Protein AF-A0A6B3GDB7-F1 (afdb_monomer)

Sequence (68 aa):
RSNDTEYAFRASTEYAYLTGDQTQDGVLVLEPAGDTGHEATLYLLPRSNRENGEFWLDGQGELWVGRR

Mean predicted aligned error: 4.02 Å

Secondary structure (DSSP, 8-state):
-BTTBPPPP---HHHHHHH----SS-EEEEEE-GGG-EEEEEE---S--SSSSTTTTSTTSHHHH---

Solvent-accessible surface area (backbone atoms only — not comparable to full-atom values): 4480 Å² total; per-residue (Å²): 102,58,93,93,40,67,70,85,87,73,52,56,68,70,54,30,70,75,68,70,53,67,66,75,81,59,45,82,44,70,47,78,49,70,97,82,45,60,50,78,46,77,48,64,72,75,74,63,47,82,88,80,40,46,24,70,75,40,93,74,11,45,74,75,70,42,85,123

Foldseek 3Di:
DPDLDDPPAADDPVCCVVPVDGAPPKDWDFPQPPPVGTDIDIDDDPAQDPPPCQQPPDPRHCVNVNTD

Nearest PDB structures (foldseek):
  6h9b-assembly1_E  TM=4.551E-01  e=3.729E+00  Rattus norvegicus
  8fqc-assembly1_H1  TM=5.835E-01  e=9.629E+00  Agrobacterium phage Milano
  4jdo-assembly1_A  TM=4.774E-01  e=7.343E+00  Chlamydia trachomatis
  8i13-assembly1_A  TM=2.831E-01  e=9.629E+00  Saccharomyces cerevisiae

Structure (mmCIF, N/CA/C/O backbone):
data_AF-A0A6B3GDB7-F1
#
_entry.id   AF-A0A6B3GDB7-F1
#
loop_
_atom_site.group_PDB
_atom_site.id
_atom_site.type_symbol
_atom_site.label_atom_id
_atom_site.label_alt_id
_atom_site.label_comp_id
_atom_site.label_asym_id
_atom_site.label_entity_id
_atom_site.label_seq_id
_atom_site.pdbx_PDB_ins_code
_atom_site.Cartn_x
_atom_site.Cartn_y
_atom_site.Cartn_z
_atom_site.occupancy
_atom_site.B_iso_or_equiv
_atom_site.auth_seq_id
_atom_site.auth_comp_id
_atom_site.auth_asym_id
_atom_site.auth_atom_id
_atom_site.pdbx_PDB_model_num
ATOM 1 N N . ARG A 1 1 ? 20.653 -7.922 2.470 1.00 73.12 1 ARG A N 1
ATOM 2 C CA . ARG A 1 1 ? 21.082 -6.785 3.322 1.00 73.12 1 ARG A CA 1
ATOM 3 C C . ARG A 1 1 ? 22.595 -6.625 3.294 1.00 73.12 1 ARG A C 1
ATOM 5 O O . ARG A 1 1 ? 23.286 -6.988 4.242 1.00 73.12 1 ARG A O 1
ATOM 12 N N . SER A 1 2 ? 23.104 -6.095 2.193 1.00 90.69 2 SER A N 1
ATOM 13 C CA . SER A 1 2 ? 24.474 -5.601 2.049 1.00 90.69 2 SER A CA 1
ATOM 14 C C . SER A 1 2 ? 24.481 -4.632 0.874 1.00 90.69 2 SER A C 1
ATOM 16 O O . SER A 1 2 ? 23.990 -4.990 -0.195 1.00 90.69 2 SER A O 1
ATOM 18 N N . ASN A 1 3 ? 25.002 -3.424 1.080 1.00 90.06 3 ASN A N 1
ATOM 19 C CA . ASN A 1 3 ? 24.949 -2.342 0.096 1.00 90.06 3 ASN A CA 1
ATOM 20 C C . ASN A 1 3 ? 23.508 -2.076 -0.384 1.00 90.06 3 ASN A C 1
ATOM 22 O O . ASN A 1 3 ? 22.653 -1.747 0.427 1.00 90.06 3 ASN A O 1
ATOM 26 N N . ASP A 1 4 ? 23.257 -2.247 -1.674 1.00 86.69 4 ASP A N 1
ATOM 27 C CA . ASP A 1 4 ? 22.001 -2.061 -2.401 1.00 86.69 4 ASP A CA 1
ATOM 28 C C . ASP A 1 4 ? 21.064 -3.282 -2.360 1.00 86.69 4 ASP A C 1
ATOM 30 O O . ASP A 1 4 ? 19.987 -3.267 -2.950 1.00 86.69 4 ASP A O 1
ATOM 34 N N . THR A 1 5 ? 21.447 -4.354 -1.661 1.00 85.06 5 THR A N 1
ATOM 35 C CA . THR A 1 5 ? 20.602 -5.546 -1.523 1.00 85.06 5 THR A CA 1
ATOM 36 C C . THR A 1 5 ? 19.807 -5.505 -0.228 1.00 85.06 5 THR A C 1
ATOM 38 O O . THR A 1 5 ? 20.381 -5.599 0.859 1.00 85.06 5 THR A O 1
ATOM 41 N N . GLU A 1 6 ? 18.482 -5.475 -0.318 1.00 87.38 6 GLU A N 1
ATOM 42 C CA . GLU A 1 6 ? 17.587 -5.625 0.832 1.00 87.38 6 GLU A CA 1
ATOM 43 C C . GLU A 1 6 ? 17.109 -7.074 1.001 1.00 87.38 6 GLU A C 1
ATOM 45 O O . GLU A 1 6 ? 17.381 -7.946 0.174 1.00 87.38 6 GLU A O 1
ATOM 50 N N . TYR A 1 7 ? 16.476 -7.378 2.134 1.00 89.44 7 TYR A N 1
ATOM 51 C CA . TYR A 1 7 ? 15.680 -8.605 2.230 1.00 89.44 7 TYR A CA 1
ATOM 52 C C . TYR A 1 7 ? 14.376 -8.443 1.446 1.00 89.44 7 TYR A C 1
ATOM 54 O O . TYR A 1 7 ? 13.944 -7.322 1.189 1.00 89.44 7 TYR A O 1
ATOM 62 N N . ALA A 1 8 ? 13.734 -9.563 1.105 1.00 87.75 8 ALA A N 1
ATOM 63 C CA . ALA A 1 8 ? 12.392 -9.522 0.539 1.00 87.75 8 ALA A CA 1
ATOM 64 C C . ALA A 1 8 ? 11.451 -8.763 1.484 1.00 87.75 8 ALA A C 1
ATOM 66 O O . ALA A 1 8 ? 11.470 -8.988 2.700 1.00 87.75 8 ALA A O 1
ATOM 67 N N . PHE A 1 9 ? 10.648 -7.863 0.920 1.00 90.88 9 PHE A N 1
ATOM 68 C CA . PHE A 1 9 ? 9.706 -7.090 1.706 1.00 90.88 9 PHE A CA 1
ATOM 69 C C . PHE A 1 9 ? 8.681 -7.984 2.397 1.00 90.88 9 PHE A C 1
ATOM 71 O O . PHE A 1 9 ? 8.198 -8.972 1.843 1.00 90.88 9 PHE A O 1
ATOM 78 N N . ARG A 1 10 ? 8.325 -7.594 3.619 1.00 94.25 10 ARG A N 1
ATOM 79 C CA . ARG A 1 10 ? 7.233 -8.184 4.378 1.00 94.25 10 ARG A CA 1
ATOM 80 C C . ARG A 1 10 ? 6.521 -7.069 5.126 1.00 94.25 10 ARG A C 1
ATOM 82 O O . ARG A 1 10 ? 7.122 -6.438 5.995 1.00 94.25 10 ARG A O 1
ATOM 89 N N . ALA A 1 11 ? 5.251 -6.854 4.802 1.00 96.06 11 ALA A N 1
ATOM 90 C CA . ALA A 1 11 ? 4.431 -5.830 5.438 1.00 96.06 11 ALA A CA 1
ATOM 91 C C . ALA A 1 11 ? 4.320 -6.040 6.954 1.00 96.06 11 ALA A C 1
ATOM 93 O O . ALA A 1 11 ? 4.414 -7.167 7.455 1.00 96.06 11 ALA A O 1
ATOM 94 N N . SER A 1 12 ? 4.115 -4.954 7.702 1.00 97.94 12 SER A N 1
ATOM 95 C CA . SER A 1 12 ? 3.932 -5.070 9.147 1.00 97.94 12 SER A CA 1
ATOM 96 C C . SER A 1 12 ? 2.699 -5.911 9.484 1.00 97.94 12 SER A C 1
ATOM 98 O O . SER A 1 12 ? 1.729 -5.933 8.727 1.00 97.94 12 SER A O 1
ATOM 100 N N . THR A 1 13 ? 2.733 -6.631 10.607 1.00 98.19 13 THR A N 1
ATOM 101 C CA . THR A 1 13 ? 1.681 -7.609 10.937 1.00 98.19 13 THR A CA 1
ATOM 102 C C . THR A 1 13 ? 0.341 -6.919 11.140 1.00 98.19 13 THR A C 1
ATOM 104 O O . THR A 1 13 ? -0.665 -7.361 10.603 1.00 98.19 13 THR A O 1
ATOM 107 N N . GLU A 1 14 ? 0.334 -5.833 11.901 1.00 97.94 14 GLU A N 1
ATOM 108 C CA . GLU A 1 14 ? -0.840 -5.022 12.198 1.00 97.94 14 GLU A CA 1
ATOM 109 C C . GLU A 1 14 ? -1.399 -4.344 10.947 1.00 97.94 14 GLU A C 1
ATOM 111 O O . GLU A 1 14 ? -2.611 -4.328 10.761 1.00 97.94 14 GLU A O 1
ATOM 116 N N . TYR A 1 15 ? -0.528 -3.871 10.051 1.00 97.88 15 TYR A N 1
ATOM 117 C CA . TYR A 1 15 ? -0.944 -3.318 8.765 1.00 97.88 15 TYR A CA 1
ATOM 118 C C . TYR A 1 15 ? -1.630 -4.393 7.922 1.00 97.88 15 TYR A C 1
ATOM 120 O O . TYR A 1 15 ? -2.800 -4.248 7.587 1.00 97.88 15 TYR A O 1
ATOM 128 N N . ALA A 1 16 ? -0.948 -5.516 7.678 1.0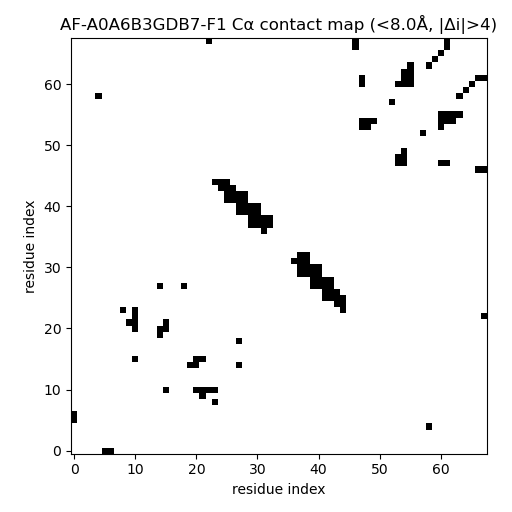0 97.81 16 ALA A N 1
ATOM 129 C CA . ALA A 1 16 ? -1.483 -6.614 6.878 1.00 97.81 16 ALA A CA 1
ATOM 130 C C . ALA A 1 16 ? -2.757 -7.220 7.492 1.00 97.81 16 ALA A C 1
ATOM 132 O O . ALA A 1 16 ? -3.633 -7.676 6.763 1.00 97.81 16 ALA A O 1
ATOM 133 N N . TYR A 1 17 ? -2.889 -7.210 8.821 1.00 97.94 17 TYR A N 1
ATOM 134 C CA . TYR A 1 17 ? -4.107 -7.635 9.509 1.00 97.94 17 TYR A CA 1
ATOM 135 C C . TYR A 1 17 ? -5.291 -6.698 9.236 1.00 97.94 17 TYR A C 1
ATOM 137 O O . TYR A 1 17 ? -6.410 -7.170 9.049 1.00 97.94 17 TYR A O 1
ATOM 145 N N . LEU A 1 18 ? -5.059 -5.383 9.214 1.00 97.94 18 LEU A N 1
ATOM 146 C CA . LEU A 1 18 ? -6.113 -4.381 9.044 1.00 97.94 18 LEU A CA 1
ATOM 147 C C . LEU A 1 18 ? -6.472 -4.116 7.578 1.00 97.94 18 LEU A C 1
ATOM 149 O O . LEU A 1 18 ? -7.625 -3.805 7.288 1.00 97.94 18 LEU A O 1
ATOM 153 N N . THR A 1 19 ? -5.510 -4.214 6.661 1.00 97.31 19 THR A N 1
ATOM 154 C CA . THR A 1 19 ? -5.697 -3.846 5.248 1.00 97.31 19 THR A CA 1
ATOM 155 C C . THR A 1 19 ? -5.749 -5.049 4.314 1.00 97.31 19 THR A C 1
ATOM 157 O O . THR A 1 19 ? -6.313 -4.949 3.228 1.00 97.31 19 THR A O 1
ATOM 160 N N . GLY A 1 20 ? -5.134 -6.175 4.694 1.00 96.44 20 GLY A N 1
ATOM 161 C CA . GLY A 1 20 ? -4.833 -7.279 3.779 1.00 96.44 20 GLY A CA 1
ATOM 162 C C . GLY A 1 20 ? -3.768 -6.946 2.725 1.00 96.44 20 GLY A C 1
ATOM 163 O O . GLY A 1 20 ? -3.354 -7.841 1.988 1.00 96.44 20 GLY A O 1
ATOM 164 N N . ASP A 1 21 ? -3.310 -5.695 2.663 1.00 94.44 21 ASP A N 1
ATOM 165 C CA . ASP A 1 21 ? -2.306 -5.247 1.712 1.00 94.44 21 ASP A CA 1
ATOM 166 C C . ASP A 1 21 ? -0.903 -5.685 2.146 1.00 94.44 21 ASP A C 1
ATOM 168 O O . ASP A 1 21 ? -0.557 -5.713 3.332 1.00 94.44 21 ASP A O 1
ATOM 172 N N . GLN A 1 22 ? -0.098 -6.058 1.157 1.00 93.12 22 GLN A N 1
ATOM 173 C CA . GLN A 1 22 ? 1.279 -6.511 1.346 1.00 93.12 22 GLN A CA 1
ATOM 174 C C . GLN A 1 22 ? 2.260 -5.735 0.464 1.00 93.12 22 GLN A C 1
ATOM 176 O O . GLN A 1 22 ? 3.416 -6.144 0.339 1.00 93.12 22 GLN A O 1
ATOM 181 N N . THR A 1 23 ? 1.811 -4.637 -0.147 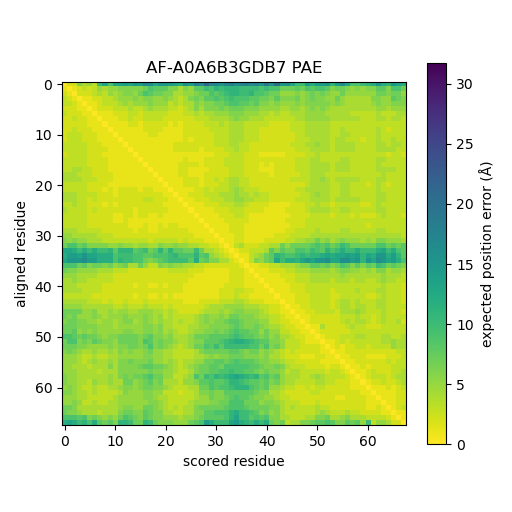1.00 91.25 23 THR A N 1
ATOM 182 C CA . THR A 1 23 ? 2.656 -3.766 -0.962 1.00 91.25 23 THR A CA 1
ATOM 183 C C . THR A 1 23 ? 3.468 -2.812 -0.087 1.00 91.25 23 THR A C 1
ATOM 185 O O . THR A 1 23 ? 3.218 -2.643 1.109 1.00 91.25 23 THR A O 1
ATOM 188 N N . GLN A 1 24 ? 4.517 -2.242 -0.672 1.00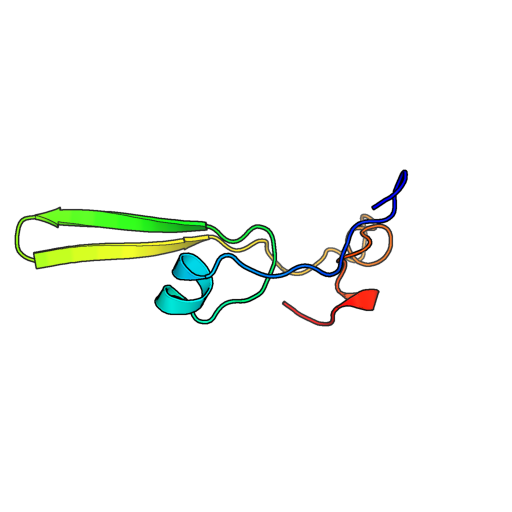 91.06 24 GLN A N 1
ATOM 189 C CA . GLN A 1 24 ? 5.366 -1.268 0.003 1.00 91.06 24 GLN A CA 1
ATOM 190 C C . GLN A 1 24 ? 4.751 0.129 -0.016 1.00 91.06 24 GLN A C 1
ATOM 192 O O . GLN A 1 24 ? 3.893 0.433 -0.842 1.00 91.06 24 GLN A O 1
ATOM 197 N N . ASP A 1 25 ? 5.229 0.981 0.891 1.00 92.81 25 ASP A N 1
ATOM 198 C CA . ASP A 1 25 ? 4.902 2.411 0.946 1.00 92.81 25 ASP A CA 1
ATOM 199 C C . ASP A 1 25 ? 3.405 2.738 1.112 1.00 92.81 25 ASP A C 1
ATOM 201 O O . ASP A 1 25 ? 2.960 3.853 0.838 1.00 92.81 25 ASP A O 1
ATOM 205 N N . GLY A 1 26 ? 2.622 1.776 1.607 1.00 94.75 26 GLY A N 1
ATOM 206 C CA . GLY A 1 26 ? 1.229 1.966 1.990 1.00 94.75 26 GLY A CA 1
ATOM 207 C C . GLY A 1 26 ? 1.075 2.550 3.399 1.00 94.75 26 GLY A C 1
ATOM 208 O O . GLY A 1 26 ? 1.762 2.143 4.337 1.00 94.75 26 GLY A O 1
ATOM 209 N N . VAL A 1 27 ? 0.123 3.471 3.577 1.00 97.69 27 VAL A N 1
ATOM 210 C CA . VAL A 1 27 ? -0.212 4.077 4.877 1.00 97.69 27 VAL A CA 1
ATOM 211 C C . VAL A 1 27 ? -1.718 4.021 5.111 1.00 97.69 27 VAL A C 1
ATOM 213 O O . VAL A 1 27 ? -2.495 4.599 4.353 1.00 97.69 27 VAL A O 1
ATOM 216 N N . LEU A 1 28 ? -2.130 3.350 6.189 1.00 97.94 28 LEU A N 1
ATOM 217 C CA . LEU A 1 28 ? -3.504 3.384 6.692 1.00 97.94 28 LEU A CA 1
ATOM 218 C C . LEU A 1 28 ? -3.643 4.513 7.720 1.00 97.94 28 LEU A C 1
ATOM 220 O O . LEU A 1 28 ? -2.937 4.523 8.728 1.00 97.94 28 LEU A O 1
ATOM 224 N N . VAL A 1 29 ? -4.584 5.423 7.487 1.00 98.25 29 VAL A N 1
ATOM 225 C CA . VAL A 1 29 ? -4.981 6.477 8.427 1.00 98.25 29 VAL A CA 1
ATOM 226 C C . VAL A 1 29 ? -6.392 6.179 8.927 1.00 98.25 29 VAL A C 1
ATOM 228 O O . VAL A 1 29 ? -7.288 5.903 8.132 1.00 98.25 29 VAL A O 1
ATOM 231 N N . LEU A 1 30 ? -6.580 6.219 10.247 1.00 97.50 30 LEU A N 1
ATOM 232 C CA . LEU A 1 30 ? -7.870 6.039 10.914 1.00 97.50 30 LEU A CA 1
ATOM 233 C C . LEU A 1 30 ? -8.267 7.354 11.596 1.00 97.50 30 LEU A C 1
ATOM 235 O O . LEU A 1 30 ? -7.956 7.573 12.769 1.00 97.50 30 LEU A O 1
ATOM 239 N N . GLU A 1 31 ? -8.940 8.235 10.860 1.00 98.00 31 GLU A N 1
ATOM 240 C CA . GLU A 1 31 ? -9.406 9.527 11.372 1.00 98.00 31 GLU A CA 1
ATOM 241 C C . GLU A 1 31 ? -10.570 9.310 12.353 1.00 98.00 31 GLU A C 1
ATOM 243 O O . GLU A 1 31 ? -11.539 8.638 12.002 1.00 98.00 31 GLU A O 1
ATOM 248 N N . PRO A 1 32 ? -10.522 9.817 13.596 1.00 97.12 32 PRO A N 1
ATOM 249 C CA . PRO A 1 32 ? -11.621 9.645 14.545 1.00 97.12 32 PRO A CA 1
ATOM 250 C C . PRO A 1 32 ? -12.933 10.282 14.053 1.00 97.12 32 PRO A C 1
ATOM 252 O O . PRO A 1 32 ? -12.982 11.474 13.758 1.00 97.12 32 PRO A O 1
ATOM 255 N N . ALA A 1 33 ? -14.023 9.513 14.055 1.00 96.00 33 ALA A N 1
ATOM 256 C CA . ALA A 1 33 ? -15.368 9.934 13.650 1.00 96.00 33 ALA A CA 1
ATOM 257 C C . ALA A 1 33 ? -16.325 10.002 14.860 1.00 96.00 33 ALA A C 1
ATOM 259 O O . ALA A 1 33 ? -17.411 9.412 14.875 1.00 96.00 33 ALA A O 1
ATOM 260 N N . GLY A 1 34 ? -15.901 10.703 15.918 1.00 91.81 34 GLY A N 1
ATOM 261 C CA . GLY A 1 34 ? -16.634 10.784 17.188 1.00 91.81 34 GLY A CA 1
ATOM 262 C C . GLY A 1 34 ? -16.920 9.402 17.792 1.00 91.81 34 GLY A C 1
ATOM 263 O O . GLY A 1 34 ? -16.115 8.483 17.669 1.00 91.81 34 GLY A O 1
ATOM 264 N N . ASP A 1 35 ? -18.095 9.230 18.400 1.00 94.31 35 ASP A N 1
ATOM 265 C CA . ASP A 1 35 ? -18.487 7.967 19.053 1.00 94.31 35 ASP A CA 1
ATOM 266 C C . ASP A 1 35 ? -18.775 6.819 18.065 1.00 94.31 35 ASP A C 1
ATOM 268 O O . ASP A 1 35 ? -19.037 5.689 18.476 1.00 94.31 35 ASP A O 1
ATOM 272 N N . THR A 1 36 ? -18.752 7.091 16.755 1.00 91.38 36 THR A N 1
ATOM 273 C CA . THR A 1 36 ? -19.082 6.103 15.714 1.00 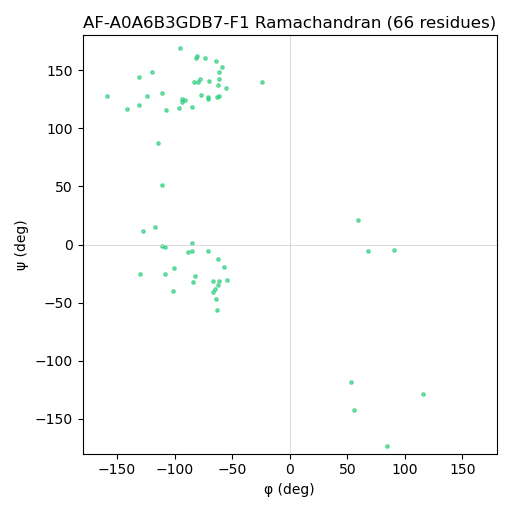91.38 36 THR A CA 1
ATOM 274 C C . THR A 1 36 ? -17.882 5.278 15.241 1.00 91.38 36 THR A C 1
ATOM 276 O O . THR A 1 36 ? -18.068 4.307 14.509 1.00 91.38 36 THR A O 1
ATOM 279 N N . GLY A 1 37 ? -16.666 5.612 15.691 1.00 95.56 37 GLY A N 1
ATOM 280 C CA . GLY A 1 37 ? -15.434 4.892 15.363 1.00 95.56 37 GLY A CA 1
ATOM 281 C C . GLY A 1 37 ? -14.448 5.743 14.565 1.00 95.56 37 GLY A C 1
ATOM 282 O O . GLY A 1 37 ? -14.116 6.851 14.983 1.00 95.56 37 GLY A O 1
ATOM 283 N N . HIS A 1 38 ? -13.960 5.216 13.437 1.00 97.56 38 HIS A N 1
ATOM 284 C CA . HIS A 1 38 ? -12.965 5.874 12.584 1.00 97.56 38 HIS A CA 1
ATOM 285 C C . HIS A 1 38 ? -13.379 5.876 11.108 1.00 97.56 38 HIS A C 1
ATOM 287 O O . HIS A 1 38 ? -13.921 4.888 10.611 1.00 97.56 38 HIS A O 1
ATOM 293 N 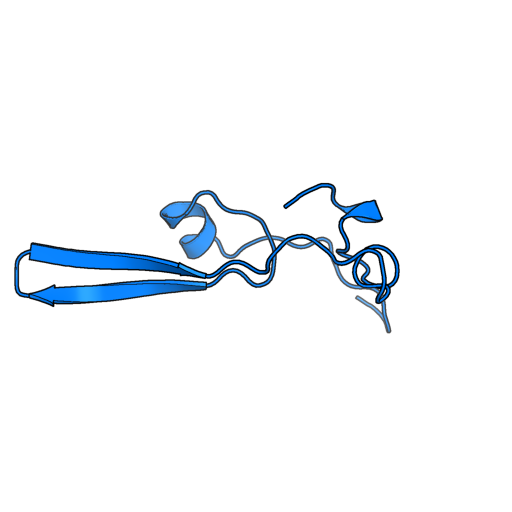N . GLU A 1 39 ? -13.048 6.949 10.394 1.00 97.38 39 GLU A N 1
ATOM 294 C CA . GLU A 1 39 ? -12.996 6.982 8.936 1.00 97.38 39 GLU A CA 1
ATOM 295 C C . GLU A 1 39 ? -11.627 6.466 8.471 1.00 97.38 39 GLU A C 1
ATOM 297 O O . GLU A 1 39 ? -10.579 7.015 8.814 1.00 97.38 39 GLU A O 1
ATOM 302 N N . ALA A 1 40 ? -11.630 5.369 7.713 1.00 97.31 40 ALA A N 1
ATOM 303 C CA . ALA A 1 40 ? -10.411 4.726 7.241 1.00 97.31 40 ALA A CA 1
ATOM 304 C C . ALA A 1 40 ? -10.025 5.232 5.847 1.00 97.31 40 ALA A C 1
ATOM 306 O O . ALA A 1 40 ? -10.806 5.114 4.903 1.00 97.31 40 ALA A O 1
ATOM 307 N N . THR A 1 41 ? -8.796 5.728 5.703 1.00 98.06 41 THR A N 1
ATOM 308 C CA . THR A 1 41 ? -8.210 6.118 4.414 1.00 98.06 41 THR A CA 1
ATOM 309 C C . THR A 1 41 ? -6.906 5.367 4.186 1.00 98.06 41 THR A C 1
ATOM 311 O O . THR A 1 41 ? -6.016 5.385 5.036 1.00 98.06 41 THR A O 1
ATOM 314 N N . LEU A 1 42 ? -6.779 4.717 3.027 1.00 97.00 42 LEU A N 1
ATOM 315 C CA . LEU A 1 42 ? -5.566 4.012 2.623 1.00 97.00 42 LEU A CA 1
ATOM 316 C C . LEU A 1 42 ? -4.856 4.795 1.520 1.00 97.00 42 LEU A C 1
ATOM 318 O O . LEU A 1 42 ? -5.380 4.947 0.416 1.00 97.00 42 LEU A O 1
ATOM 322 N N . TYR A 1 43 ? -3.655 5.271 1.823 1.00 97.25 43 TYR A N 1
ATOM 323 C CA . TYR A 1 43 ? -2.759 5.877 0.849 1.00 97.25 43 TYR A CA 1
ATOM 324 C C . TYR A 1 43 ? -1.829 4.800 0.316 1.00 97.25 43 TYR A C 1
ATOM 326 O O . TYR A 1 43 ? -1.125 4.150 1.086 1.00 97.25 43 TYR A O 1
ATOM 334 N N . LEU A 1 44 ? -1.846 4.617 -0.998 1.00 93.62 44 LEU A N 1
ATOM 335 C CA . LEU A 1 44 ? -0.983 3.683 -1.705 1.00 93.62 44 LEU A CA 1
ATOM 336 C C 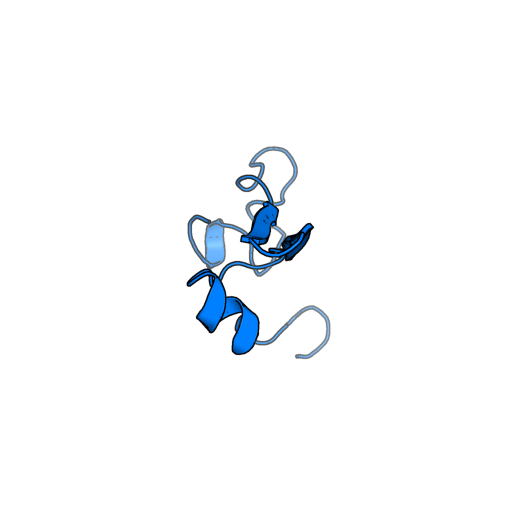. LEU A 1 44 ? -0.137 4.460 -2.695 1.00 93.62 44 LEU A C 1
ATOM 338 O O . LEU A 1 44 ? -0.590 5.450 -3.281 1.00 93.62 44 LEU A O 1
ATOM 342 N N . LEU A 1 45 ? 1.073 3.975 -2.934 1.00 90.12 45 LEU A N 1
ATOM 343 C CA . LEU A 1 45 ? 1.851 4.467 -4.049 1.00 90.12 45 LEU A CA 1
ATOM 344 C C . LEU A 1 45 ? 1.065 4.126 -5.351 1.00 90.12 45 LEU A C 1
ATOM 346 O O . LEU A 1 45 ? 0.584 2.994 -5.494 1.00 90.12 45 LEU A O 1
ATOM 350 N N . PRO A 1 46 ? 0.960 5.029 -6.348 1.00 89.62 46 PRO A N 1
ATOM 351 C CA . PRO A 1 46 ? 0.308 4.746 -7.637 1.00 89.62 46 PRO A CA 1
ATOM 352 C C . PRO A 1 46 ? 1.228 3.975 -8.576 1.00 89.62 46 PRO A C 1
ATOM 354 O O . PRO A 1 46 ? 2.386 4.350 -8.629 1.00 89.62 46 PRO A O 1
ATOM 357 N N . ARG A 1 47 ? 0.716 2.989 -9.332 1.00 86.62 47 ARG A N 1
ATOM 358 C CA . ARG A 1 47 ? 1.436 2.099 -10.284 1.00 86.62 47 ARG A CA 1
ATOM 359 C C . ARG A 1 47 ? 2.749 2.628 -10.874 1.00 86.62 47 ARG A C 1
ATOM 361 O O . ARG A 1 47 ? 2.824 3.774 -11.310 1.00 86.62 47 ARG A O 1
ATOM 368 N N . SER A 1 48 ? 3.737 1.734 -10.994 1.00 90.12 48 SER A N 1
ATOM 369 C CA . SER A 1 48 ? 5.117 2.136 -11.283 1.00 90.12 48 SER A CA 1
ATOM 370 C C . SER A 1 48 ? 5.212 2.794 -12.641 1.00 90.12 48 SER A C 1
ATOM 372 O O . SER A 1 48 ? 4.791 2.236 -13.662 1.00 90.12 48 SER A O 1
ATOM 374 N N . ASN A 1 49 ? 5.793 3.987 -12.652 1.00 89.69 49 ASN A N 1
ATOM 375 C CA . ASN A 1 49 ? 5.987 4.733 -13.870 1.00 89.69 49 ASN A CA 1
ATOM 376 C C . ASN A 1 49 ? 7.082 4.061 -14.719 1.00 89.69 49 ASN A C 1
ATOM 378 O O . ASN A 1 49 ? 8.196 3.772 -14.279 1.00 89.69 49 ASN A O 1
ATOM 382 N N . ARG A 1 50 ? 6.739 3.784 -15.977 1.00 89.75 50 ARG A N 1
ATOM 383 C CA . ARG A 1 50 ? 7.630 3.146 -16.954 1.00 89.75 50 ARG A CA 1
ATOM 384 C C . ARG A 1 50 ? 8.550 4.133 -17.667 1.00 89.75 50 ARG A C 1
ATOM 386 O O . ARG A 1 50 ? 9.381 3.712 -18.457 1.00 89.75 50 ARG A O 1
ATOM 393 N N . GLU A 1 51 ? 8.398 5.427 -17.440 1.00 93.75 51 GLU A N 1
ATOM 394 C CA . GLU A 1 51 ? 9.179 6.458 -18.128 1.00 93.75 51 GLU A CA 1
ATOM 395 C C . GLU A 1 51 ? 10.337 6.985 -17.271 1.00 93.75 51 GLU A C 1
ATOM 397 O O . GLU A 1 51 ? 11.295 7.529 -17.811 1.00 93.75 51 GLU A O 1
ATOM 402 N N . ASN A 1 52 ? 10.287 6.802 -15.947 1.00 92.06 52 ASN A N 1
ATOM 403 C CA . ASN A 1 52 ? 11.268 7.360 -15.004 1.00 92.06 52 ASN A CA 1
ATOM 404 C C . ASN A 1 52 ? 12.181 6.308 -14.342 1.00 92.06 52 ASN A C 1
ATOM 406 O O . ASN A 1 52 ? 13.041 6.666 -13.542 1.00 92.06 52 ASN A O 1
ATOM 410 N N . GLY A 1 53 ? 11.994 5.025 -14.659 1.00 87.19 53 GLY A N 1
ATOM 411 C CA . GLY A 1 53 ? 12.792 3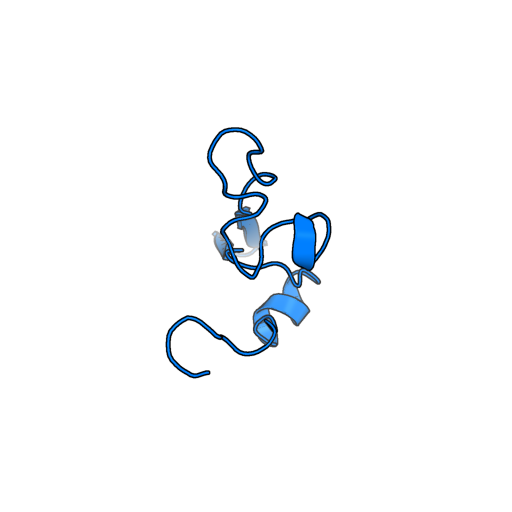.928 -14.120 1.00 87.19 53 GLY A CA 1
ATOM 412 C C . GLY A 1 53 ? 12.278 3.279 -12.838 1.00 87.19 53 GLY A C 1
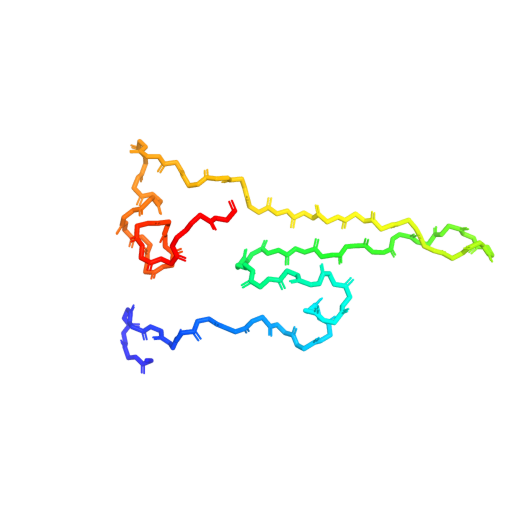ATOM 413 O O . GLY A 1 53 ? 12.818 2.241 -12.470 1.00 87.19 53 GLY A O 1
ATOM 414 N N . GLU A 1 54 ? 11.207 3.777 -12.216 1.00 88.38 54 GLU A N 1
ATOM 415 C CA . GLU A 1 54 ? 10.553 3.137 -11.055 1.00 88.38 54 GLU A CA 1
ATOM 416 C C . GLU A 1 54 ? 10.154 1.680 -11.352 1.00 88.38 54 GLU A C 1
ATOM 418 O O . GLU A 1 54 ? 10.175 0.817 -10.482 1.00 88.38 54 GLU A O 1
ATOM 423 N N . PHE A 1 55 ? 9.833 1.373 -12.611 1.00 90.44 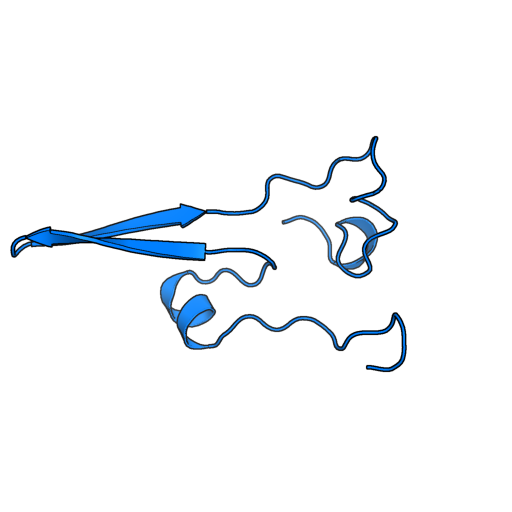55 PHE A N 1
ATOM 424 C CA . PHE A 1 55 ? 9.499 0.013 -13.025 1.00 90.44 55 PHE A CA 1
ATOM 425 C C . PHE A 1 55 ? 10.677 -0.984 -12.948 1.00 90.44 55 PHE A C 1
ATOM 427 O O . PHE A 1 55 ? 10.415 -2.163 -12.719 1.00 90.44 55 PHE A O 1
ATOM 434 N N . TRP A 1 56 ? 11.939 -0.565 -13.149 1.00 88.06 56 TRP A N 1
ATOM 435 C CA . TRP A 1 56 ? 13.089 -1.490 -13.289 1.00 88.06 56 TRP A CA 1
ATOM 436 C C . TRP A 1 56 ? 14.317 -1.191 -12.422 1.00 88.06 56 TRP A C 1
ATOM 438 O O . TRP A 1 56 ? 15.087 -2.116 -12.165 1.00 88.06 56 TRP A O 1
ATOM 448 N N . LEU A 1 57 ? 14.541 0.062 -12.013 1.00 89.69 57 LEU A N 1
ATOM 449 C CA . LEU A 1 57 ? 15.688 0.452 -11.179 1.00 89.69 57 LEU A CA 1
ATOM 450 C C . LEU A 1 57 ? 15.450 0.177 -9.698 1.00 89.69 57 LEU A C 1
ATOM 452 O O . LEU A 1 57 ? 16.408 -0.027 -8.958 1.00 89.69 57 LEU A O 1
ATOM 456 N N . ASP A 1 58 ? 14.192 0.174 -9.274 1.00 85.62 58 ASP A N 1
ATOM 457 C CA . ASP A 1 58 ? 13.827 -0.209 -7.922 1.00 85.62 58 ASP A CA 1
ATOM 458 C C . ASP A 1 58 ? 13.878 -1.738 -7.788 1.00 85.62 58 ASP A C 1
ATOM 460 O O . ASP A 1 58 ? 13.266 -2.459 -8.580 1.00 85.62 58 ASP A O 1
ATOM 464 N N . GLY A 1 59 ? 14.583 -2.238 -6.770 1.00 82.25 59 GLY A N 1
ATOM 465 C CA . GLY A 1 59 ? 14.626 -3.663 -6.436 1.00 82.25 59 GLY A CA 1
ATOM 466 C C . GLY A 1 59 ? 13.262 -4.238 -6.042 1.00 82.25 59 GLY A C 1
ATOM 467 O O . GLY A 1 59 ? 13.116 -5.457 -5.972 1.00 82.25 59 GLY A O 1
ATOM 468 N N . GLN A 1 60 ? 12.270 -3.385 -5.790 1.00 82.56 60 GLN A N 1
ATOM 469 C CA . GLN A 1 60 ? 10.872 -3.731 -5.525 1.00 82.56 60 GLN A CA 1
ATOM 470 C C . GLN A 1 60 ? 9.922 -3.161 -6.593 1.00 82.56 60 GLN A C 1
ATOM 472 O O . GLN A 1 60 ? 8.707 -3.148 -6.415 1.00 82.56 60 GLN A O 1
ATOM 477 N N . GLY A 1 61 ? 10.459 -2.731 -7.739 1.00 87.88 61 GLY A N 1
ATOM 478 C CA . GLY A 1 61 ? 9.663 -2.286 -8.879 1.00 87.88 61 GLY A CA 1
ATOM 479 C C . GLY A 1 61 ? 8.805 -3.407 -9.477 1.00 87.88 61 GLY A C 1
ATOM 480 O O . GLY A 1 61 ? 9.115 -4.597 -9.350 1.00 87.88 61 GLY A O 1
ATOM 481 N N . GLU A 1 62 ? 7.737 -3.029 -10.194 1.00 91.00 62 GLU A N 1
ATOM 482 C CA . GLU A 1 62 ? 6.759 -3.976 -10.764 1.00 91.00 62 GLU A CA 1
ATOM 483 C C . GLU A 1 62 ? 7.374 -5.031 -11.709 1.00 91.00 62 GLU A C 1
ATOM 485 O O . GLU A 1 62 ? 6.749 -6.065 -11.957 1.00 91.00 62 GLU A O 1
ATOM 490 N N . LEU A 1 63 ? 8.584 -4.804 -12.240 1.00 91.00 63 LEU A N 1
ATOM 491 C CA . LEU A 1 63 ? 9.324 -5.811 -13.007 1.00 91.00 63 LEU A CA 1
ATOM 492 C C . LEU A 1 63 ? 9.679 -7.051 -12.169 1.00 91.00 63 LEU A C 1
ATOM 494 O O . LEU A 1 63 ? 9.691 -8.159 -12.703 1.00 91.00 63 LEU A O 1
ATOM 498 N N . TRP A 1 64 ? 9.970 -6.867 -10.881 1.00 87.81 64 TRP A N 1
ATOM 499 C CA . TRP A 1 64 ? 10.526 -7.904 -10.009 1.00 87.81 64 TRP A CA 1
ATOM 500 C C . TRP A 1 64 ? 9.479 -8.539 -9.098 1.00 87.81 64 TRP A C 1
ATOM 502 O O . TRP A 1 64 ? 9.500 -9.752 -8.899 1.00 87.81 64 TRP A O 1
ATOM 512 N N . VAL A 1 65 ? 8.559 -7.734 -8.561 1.00 85.88 65 VAL A N 1
ATOM 513 C CA . VAL A 1 65 ? 7.573 -8.181 -7.557 1.00 85.88 65 VAL A CA 1
ATOM 514 C C . VAL A 1 65 ? 6.147 -8.278 -8.103 1.00 85.88 65 VAL A C 1
ATOM 516 O O . VAL A 1 65 ? 5.244 -8.738 -7.409 1.00 85.88 65 VAL A O 1
ATOM 519 N N . GLY A 1 66 ? 5.945 -7.913 -9.371 1.00 86.75 66 GLY A N 1
ATOM 520 C CA . GLY A 1 66 ? 4.635 -7.903 -10.010 1.00 86.75 66 GLY A CA 1
ATOM 521 C C . GLY A 1 66 ? 3.858 -6.618 -9.748 1.00 86.75 66 GLY A C 1
ATOM 522 O O . GLY A 1 66 ? 4.379 -5.638 -9.225 1.00 86.75 66 GLY A O 1
ATOM 523 N N . ARG A 1 67 ? 2.597 -6.600 -10.186 1.00 82.50 67 ARG A N 1
ATOM 524 C CA . ARG A 1 67 ? 1.748 -5.414 -10.051 1.00 82.50 67 ARG A CA 1
ATOM 525 C C . ARG A 1 67 ? 1.374 -5.189 -8.590 1.00 82.50 67 ARG A C 1
ATOM 527 O O . ARG A 1 67 ? 1.025 -6.143 -7.901 1.00 82.50 67 ARG A O 1
ATOM 534 N N . ARG A 1 68 ? 1.371 -3.920 -8.209 1.00 77.81 68 ARG A N 1
ATOM 535 C CA . ARG A 1 68 ? 0.650 -3.399 -7.048 1.00 77.81 68 ARG A CA 1
ATOM 536 C C . ARG A 1 68 ? -0.760 -2.968 -7.428 1.00 77.81 68 ARG A C 1
ATOM 538 O O . ARG A 1 68 ? -0.953 -2.563 -8.604 1.00 77.81 68 ARG A O 1
#

pLDDT: mean 91.89, std 5.38, range [73.12, 98.25]

Radius of gyration: 15.24 Å; Cα contacts (8 Å, |Δi|>4): 71; chains: 1; bounding box: 44×20×37 Å